Protein AF-A0A7X9FK12-F1 (afdb_monomer)

Mean predicted aligned error: 3.83 Å

Solvent-accessible surface area (backbone atoms only — not comparable to full-atom values): 7975 Å² total; per-residue (Å²): 112,51,64,65,54,46,46,71,76,40,72,90,59,62,75,89,75,67,75,86,50,86,40,37,54,44,59,46,42,34,51,40,39,75,72,68,50,54,70,46,76,49,59,41,40,59,66,53,39,52,34,36,34,72,62,42,48,54,54,42,69,93,81,39,78,80,61,31,58,63,51,16,51,44,30,46,76,23,67,36,54,69,68,63,20,51,52,24,37,70,33,93,40,61,64,54,29,46,60,75,38,60,87,43,85,26,34,46,44,30,44,47,51,41,51,50,35,29,50,56,47,51,38,78,40,38,63,87,40,48,79,47,77,49,50,26,41,100,83,78,40,74,55,92

pLDDT: mean 92.14, std 7.91, range [58.69, 98.31]

Sequence (144 aa):
RSEKAARRLSPGLPELAFVQMADYFGFALSRAVAAGFSELTLCAYPGKLVKMAMGLSNTHAAVTTTDMGRLADWCREAGIPPDLGAAVAGANTVRHAFDLVRGHPGFSSLTALVRRKVLAQARSFTGDAALRLIALDFDDRPLP

Radius of gyration: 15.32 Å; Cα contacts (8 Å, |Δi|>4): 196; chains: 1; bounding box: 34×28×41 Å

Structure (mmCIF, N/CA/C/O backbone):
data_AF-A0A7X9FK12-F1
#
_entry.id   AF-A0A7X9FK12-F1
#
loop_
_atom_site.group_PDB
_atom_site.id
_atom_site.type_symbol
_atom_site.label_atom_id
_atom_site.label_alt_id
_atom_site.label_comp_id
_atom_site.label_asym_id
_atom_site.label_entity_id
_atom_site.label_seq_id
_atom_site.pdbx_PDB_ins_code
_atom_site.Cartn_x
_atom_site.Cartn_y
_atom_site.Cartn_z
_atom_site.occupancy
_atom_site.B_iso_or_equiv
_atom_site.auth_seq_id
_atom_site.auth_comp_id
_atom_site.auth_asym_id
_atom_site.auth_atom_id
_atom_site.pdbx_PDB_model_num
ATOM 1 N N . ARG A 1 1 ? 3.558 11.048 9.092 1.00 77.12 1 ARG A N 1
ATOM 2 C CA . ARG A 1 1 ? 3.233 11.566 7.735 1.00 77.12 1 ARG A CA 1
ATOM 3 C C . ARG A 1 1 ? 1.872 11.059 7.249 1.00 77.12 1 ARG A C 1
ATOM 5 O O . ARG A 1 1 ? 0.993 11.882 7.047 1.00 77.12 1 ARG A O 1
ATOM 12 N N . SER A 1 2 ? 1.662 9.740 7.154 1.00 81.94 2 SER A N 1
ATOM 13 C CA . SER A 1 2 ? 0.393 9.153 6.678 1.00 81.94 2 SER A CA 1
ATOM 14 C C . SER A 1 2 ? -0.811 9.500 7.553 1.00 81.94 2 SER A C 1
ATOM 16 O O . SER A 1 2 ? -1.882 9.737 7.020 1.00 81.94 2 SER A O 1
ATOM 18 N N . GLU A 1 3 ? -0.638 9.607 8.873 1.00 86.56 3 GLU A N 1
ATOM 19 C CA . GLU A 1 3 ? -1.710 10.019 9.792 1.00 86.56 3 GLU A CA 1
ATOM 20 C C . GLU A 1 3 ? -2.249 11.425 9.480 1.00 86.56 3 GLU A C 1
ATOM 22 O O . GLU A 1 3 ? -3.451 11.606 9.328 1.00 86.56 3 GLU A O 1
ATOM 27 N N . LYS A 1 4 ? -1.361 12.417 9.300 1.00 87.44 4 LYS A N 1
ATOM 28 C CA . LYS A 1 4 ? -1.754 13.783 8.909 1.00 87.44 4 LYS A CA 1
ATOM 29 C C . LYS A 1 4 ? -2.522 13.786 7.582 1.00 87.44 4 LYS A C 1
ATOM 31 O O . LYS A 1 4 ? -3.517 14.493 7.453 1.00 87.44 4 LYS A O 1
ATOM 36 N N . ALA A 1 5 ? -2.082 12.981 6.613 1.00 88.31 5 ALA A N 1
ATOM 37 C CA . ALA A 1 5 ? -2.782 12.832 5.339 1.00 88.31 5 ALA A CA 1
ATOM 38 C C . ALA A 1 5 ? -4.144 12.130 5.502 1.00 88.31 5 ALA A C 1
ATOM 40 O O . ALA A 1 5 ? -5.129 12.584 4.928 1.00 88.31 5 ALA A O 1
ATOM 41 N N . ALA A 1 6 ? -4.226 11.080 6.325 1.00 87.81 6 ALA A N 1
ATOM 42 C CA . ALA A 1 6 ? -5.470 10.372 6.622 1.00 87.81 6 ALA A CA 1
ATOM 43 C C . ALA A 1 6 ? -6.504 11.293 7.287 1.00 87.81 6 ALA A C 1
ATOM 45 O O . ALA A 1 6 ? -7.651 11.314 6.852 1.00 87.81 6 ALA A O 1
ATOM 46 N N . ARG A 1 7 ? -6.083 12.105 8.268 1.00 90.88 7 ARG A N 1
ATOM 47 C CA . ARG A 1 7 ? -6.928 13.113 8.931 1.00 90.88 7 ARG A CA 1
ATOM 48 C C . ARG A 1 7 ? -7.488 14.124 7.936 1.00 90.88 7 ARG A C 1
ATOM 50 O O . ARG A 1 7 ? -8.686 14.375 7.926 1.00 90.88 7 ARG A O 1
ATOM 57 N N . ARG A 1 8 ? -6.646 14.639 7.033 1.00 90.31 8 ARG A N 1
ATOM 58 C CA . ARG A 1 8 ? -7.079 15.559 5.966 1.00 90.31 8 ARG A CA 1
ATOM 59 C C . ARG A 1 8 ? -8.095 14.923 5.012 1.00 90.31 8 ARG A C 1
ATOM 61 O O . ARG A 1 8 ? -9.001 15.606 4.554 1.00 90.31 8 ARG A O 1
ATOM 68 N N . LEU A 1 9 ? -7.934 13.638 4.700 1.00 87.69 9 LEU A N 1
ATO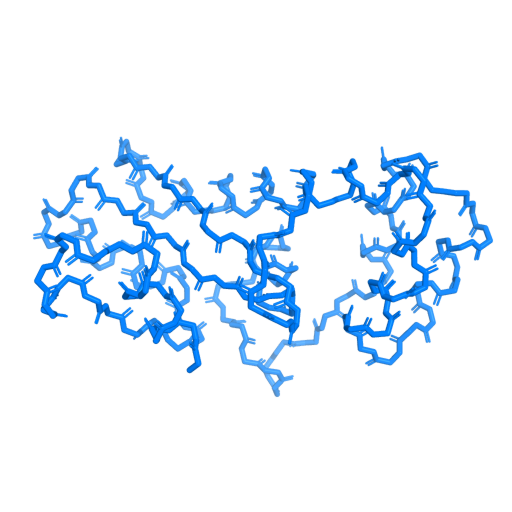M 69 C CA . LEU A 1 9 ? -8.815 12.899 3.789 1.00 87.69 9 LEU A CA 1
ATOM 70 C C . LEU A 1 9 ? -10.082 12.357 4.470 1.00 87.69 9 LEU A C 1
ATOM 72 O O . LEU A 1 9 ? -10.981 11.896 3.775 1.00 87.69 9 LEU A O 1
ATOM 76 N N . SER A 1 10 ? -10.153 12.401 5.803 1.00 88.06 10 SER A N 1
ATOM 77 C CA . SER A 1 10 ? -11.289 11.925 6.605 1.00 88.06 10 SER A CA 1
ATOM 78 C C . SER A 1 10 ? -11.646 12.926 7.719 1.00 88.06 10 SER A C 1
ATOM 80 O O . SER A 1 10 ? -11.616 12.561 8.895 1.00 88.06 10 SER A O 1
ATOM 82 N N . PRO A 1 11 ? -11.980 14.190 7.389 1.00 88.69 11 PRO A N 1
ATOM 83 C CA . PRO A 1 11 ? -12.136 15.261 8.381 1.00 88.69 11 PRO A CA 1
ATOM 84 C C . PRO A 1 11 ? -13.308 15.054 9.354 1.00 88.69 11 PRO A C 1
ATOM 86 O O . PRO A 1 11 ? -13.352 15.700 10.393 1.00 88.69 11 PRO A O 1
ATOM 89 N N . GLY A 1 12 ? -14.252 14.164 9.029 1.00 90.44 12 GLY A N 1
ATOM 90 C CA . GLY A 1 12 ? -15.395 13.841 9.887 1.00 90.44 12 GLY A CA 1
ATOM 91 C C . GLY A 1 12 ? -15.114 12.809 10.984 1.00 90.44 12 GLY A C 1
ATOM 92 O O . GLY A 1 12 ? -16.006 12.537 11.780 1.00 90.44 12 GLY A O 1
ATOM 93 N N . LEU A 1 13 ? -13.918 12.207 11.030 1.00 91.62 13 LEU A N 1
ATOM 94 C CA . LEU A 1 13 ? -13.572 11.211 12.048 1.00 91.62 13 LEU A CA 1
ATOM 95 C C . LEU A 1 13 ? -12.903 11.860 13.271 1.00 91.62 13 LEU A C 1
ATOM 97 O O . LEU A 1 13 ? -12.109 12.791 13.110 1.00 91.62 13 LEU A O 1
ATOM 101 N N . PRO A 1 14 ? -13.164 11.359 14.494 1.00 92.44 14 PRO A N 1
ATOM 102 C CA . PRO A 1 14 ? -12.510 11.860 15.696 1.00 92.44 14 PRO A CA 1
ATOM 103 C C . PRO A 1 14 ? -11.019 11.514 15.701 1.00 92.44 14 PRO A C 1
ATOM 105 O O . PRO A 1 14 ? -10.592 10.522 15.117 1.00 92.44 14 PRO A O 1
ATOM 108 N N . GLU A 1 15 ? -10.224 12.288 16.438 1.00 88.94 15 GLU A N 1
ATOM 109 C CA . GLU A 1 15 ? -8.780 12.062 16.593 1.00 88.94 15 GLU A CA 1
ATOM 110 C C . GLU A 1 15 ? -8.438 10.625 17.020 1.00 88.94 15 GLU A C 1
ATOM 112 O O . GLU A 1 15 ? -7.528 10.014 16.462 1.00 88.94 15 GLU A O 1
ATOM 117 N N . LEU A 1 16 ? -9.214 10.054 17.943 1.00 90.38 16 LEU A N 1
ATOM 118 C CA . LEU A 1 16 ? -9.002 8.696 18.446 1.00 90.38 16 LEU A CA 1
ATOM 119 C C . LEU A 1 16 ? -9.204 7.600 17.383 1.00 90.38 16 LEU A C 1
ATOM 121 O O . LEU A 1 16 ? -8.775 6.470 17.596 1.00 90.38 16 LEU A O 1
ATOM 125 N N . ALA A 1 17 ? -9.811 7.913 16.232 1.00 90.56 17 ALA A N 1
ATOM 126 C CA . ALA A 1 17 ? -9.935 6.979 15.113 1.00 90.56 17 ALA A CA 1
ATOM 127 C C . ALA A 1 17 ? -8.625 6.815 14.316 1.00 90.56 17 ALA A C 1
ATOM 129 O O . ALA A 1 17 ? -8.516 5.916 13.480 1.00 90.56 17 ALA A O 1
ATOM 130 N N . PHE A 1 18 ? -7.619 7.667 14.547 1.00 92.50 18 PHE A N 1
ATOM 131 C CA . PHE A 1 18 ? -6.362 7.654 13.803 1.00 92.50 18 PHE A CA 1
ATOM 132 C C . PHE A 1 18 ? -5.255 6.968 14.602 1.00 92.50 18 PHE A C 1
ATOM 134 O O . PHE A 1 18 ? -4.585 7.574 15.433 1.00 92.50 18 PHE A O 1
ATOM 141 N N . VAL A 1 19 ? -5.027 5.688 14.305 1.00 91.31 19 VAL A N 1
ATOM 142 C CA . VAL A 1 19 ? -4.016 4.867 14.986 1.00 91.31 19 VAL A CA 1
ATOM 143 C C . VAL A 1 19 ? -2.788 4.667 14.098 1.00 91.31 19 VAL A C 1
ATOM 145 O O . VAL A 1 19 ? -2.884 4.274 12.933 1.00 91.31 19 VAL A O 1
ATOM 148 N N . GLN A 1 20 ? -1.596 4.903 14.650 1.00 90.12 20 GLN A N 1
ATOM 149 C CA . GLN A 1 20 ? -0.340 4.626 13.957 1.00 90.12 20 GLN A CA 1
ATOM 150 C C . GLN A 1 20 ? 0.046 3.146 14.094 1.00 90.12 20 GLN A C 1
ATOM 152 O O . GLN A 1 20 ? 0.434 2.695 15.163 1.00 90.12 20 GLN A O 1
ATOM 157 N N . MET A 1 21 ? 0.021 2.398 12.986 1.00 87.19 21 MET A N 1
ATOM 158 C CA . MET A 1 21 ? 0.454 0.986 12.964 1.00 87.19 21 MET A CA 1
ATOM 159 C C . MET A 1 21 ? 1.981 0.784 12.915 1.00 87.19 21 MET A C 1
ATOM 161 O O . MET A 1 21 ? 2.453 -0.347 13.005 1.00 87.19 21 MET A O 1
ATOM 165 N N . ALA A 1 22 ? 2.755 1.860 12.721 1.00 82.94 22 ALA A N 1
ATOM 166 C CA . ALA A 1 22 ? 4.195 1.805 12.454 1.00 82.94 22 ALA A CA 1
ATOM 167 C C . ALA A 1 22 ? 4.532 0.735 11.391 1.00 82.94 22 ALA A C 1
ATOM 169 O O . ALA A 1 22 ? 4.058 0.854 10.256 1.00 82.94 22 ALA A O 1
ATOM 170 N N . ASP A 1 23 ? 5.335 -0.270 11.737 1.00 83.69 23 ASP A N 1
ATOM 171 C CA . ASP A 1 23 ? 5.715 -1.377 10.854 1.00 83.69 23 ASP A CA 1
ATOM 172 C C . ASP A 1 23 ? 4.929 -2.670 11.096 1.00 83.69 23 ASP A C 1
ATOM 174 O O . ASP A 1 23 ? 5.095 -3.637 10.358 1.00 83.69 23 ASP A O 1
ATOM 178 N N . TYR A 1 24 ? 4.035 -2.677 12.084 1.00 86.06 24 TYR A N 1
ATOM 179 C CA . TYR A 1 24 ? 3.322 -3.855 12.573 1.00 86.06 24 TYR A CA 1
ATOM 180 C C . TYR A 1 24 ? 1.968 -4.029 11.881 1.00 86.06 24 TYR A C 1
ATOM 182 O O . TYR A 1 24 ? 0.927 -4.091 12.529 1.00 86.06 24 TYR A O 1
ATOM 190 N N . PHE A 1 25 ? 1.978 -4.087 10.550 1.00 88.88 25 PHE A N 1
ATOM 191 C CA . PHE A 1 25 ? 0.773 -4.099 9.716 1.00 88.88 25 PHE A CA 1
ATOM 192 C C . PHE A 1 25 ? -0.224 -5.205 10.097 1.00 88.88 25 PHE A C 1
ATOM 194 O O . PHE A 1 25 ? -1.376 -4.913 10.415 1.00 88.88 25 PHE A O 1
ATOM 201 N N . GLY A 1 26 ? 0.221 -6.465 10.101 1.00 90.12 26 GLY A N 1
ATOM 202 C CA . GLY A 1 26 ? -0.665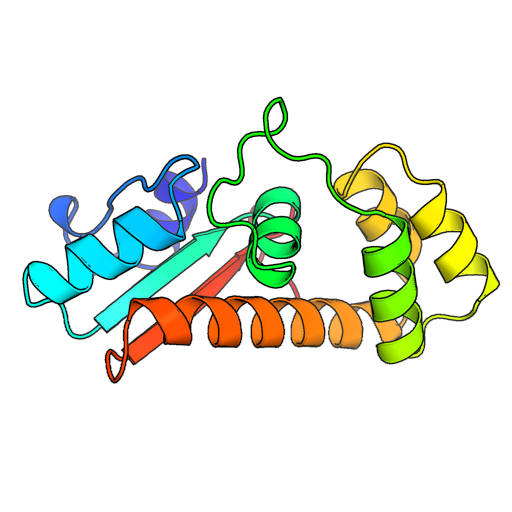 -7.594 10.404 1.00 90.12 26 GLY A CA 1
ATOM 203 C C . GLY A 1 26 ? -1.153 -7.572 11.852 1.00 90.12 26 GLY A C 1
ATOM 204 O O . GLY A 1 26 ? -2.343 -7.715 12.115 1.00 90.12 26 GLY A O 1
ATOM 205 N N . PHE A 1 27 ? -0.244 -7.297 12.791 1.00 91.75 27 PHE A N 1
ATOM 206 C CA . PHE A 1 27 ? -0.571 -7.210 14.213 1.00 91.75 27 PHE A CA 1
ATOM 207 C C . PHE A 1 27 ? -1.595 -6.105 14.501 1.00 91.75 27 PHE A C 1
ATOM 209 O O . PHE A 1 27 ? -2.581 -6.361 15.183 1.00 91.75 27 PHE A O 1
ATOM 216 N N . ALA A 1 28 ? -1.406 -4.898 13.959 1.00 93.25 28 ALA A N 1
ATOM 217 C CA . ALA A 1 28 ? -2.325 -3.783 14.171 1.00 93.25 28 ALA A CA 1
ATOM 218 C C . ALA A 1 28 ? -3.739 -4.108 13.667 1.00 93.25 28 ALA A C 1
ATOM 220 O O . ALA A 1 28 ? -4.715 -3.844 14.367 1.00 93.25 28 ALA A O 1
ATOM 221 N N . LEU A 1 29 ? -3.843 -4.736 12.493 1.00 94.69 29 LEU A N 1
ATOM 222 C CA . LEU A 1 29 ? -5.119 -5.166 11.927 1.00 94.69 29 LEU A CA 1
ATOM 223 C C . LEU A 1 29 ? -5.814 -6.224 12.790 1.00 94.69 29 LEU A C 1
ATOM 225 O O . LEU A 1 29 ? -6.981 -6.056 13.140 1.00 94.69 29 LEU A O 1
ATOM 229 N N . SER A 1 30 ? -5.093 -7.272 13.192 1.00 94.38 30 SER A N 1
ATOM 230 C CA . SER A 1 30 ? -5.653 -8.321 14.049 1.00 94.38 30 SER A CA 1
ATOM 231 C C . SER A 1 30 ? -6.070 -7.788 15.420 1.00 94.38 30 SER A C 1
ATOM 233 O O . SER A 1 30 ? -7.105 -8.187 15.947 1.00 94.38 30 SER A O 1
ATOM 235 N N . ARG A 1 31 ? -5.310 -6.848 15.995 1.00 95.88 31 ARG A N 1
ATOM 236 C CA . ARG A 1 31 ? -5.671 -6.194 17.261 1.00 95.88 31 ARG A CA 1
ATOM 237 C C . ARG A 1 31 ? -6.902 -5.305 17.130 1.00 95.88 31 ARG A C 1
ATOM 239 O O . ARG A 1 31 ? -7.701 -5.287 18.060 1.00 95.88 31 ARG A O 1
ATOM 246 N N . ALA A 1 32 ? -7.071 -4.603 16.011 1.00 95.19 32 ALA A N 1
ATOM 247 C CA . ALA A 1 32 ? -8.261 -3.793 15.775 1.00 95.19 32 ALA A CA 1
ATOM 248 C C . ALA A 1 32 ? -9.519 -4.673 15.697 1.00 95.19 32 ALA A C 1
ATOM 250 O O . ALA A 1 32 ? -10.495 -4.419 16.397 1.00 95.19 32 ALA A O 1
ATOM 251 N N . VAL A 1 33 ? -9.477 -5.773 14.944 1.00 96.50 33 VAL A N 1
ATOM 252 C CA . VAL A 1 33 ? -10.621 -6.698 14.882 1.00 96.50 33 VAL A CA 1
ATOM 253 C C . VAL A 1 33 ? -10.886 -7.363 16.234 1.00 96.50 33 VAL A C 1
ATOM 255 O O . VAL A 1 33 ? -12.032 -7.418 16.669 1.00 96.50 33 VAL A O 1
ATOM 258 N N . ALA A 1 34 ? -9.843 -7.778 16.962 1.00 96.25 34 ALA A N 1
ATOM 259 C CA . ALA A 1 34 ? -9.994 -8.323 18.315 1.00 96.25 34 ALA A CA 1
ATOM 260 C C . ALA A 1 34 ? -10.584 -7.313 19.321 1.00 96.25 34 ALA A C 1
ATOM 262 O O . ALA A 1 34 ? -11.170 -7.718 20.321 1.00 96.25 34 ALA A O 1
ATOM 263 N N . ALA A 1 35 ? -10.442 -6.010 19.062 1.00 95.62 35 ALA A N 1
ATOM 264 C CA . ALA A 1 35 ? -11.053 -4.941 19.847 1.00 95.62 35 ALA A CA 1
ATOM 265 C C . ALA A 1 35 ? -12.493 -4.598 19.405 1.00 95.62 35 ALA A C 1
ATOM 267 O O . ALA A 1 35 ? -13.091 -3.683 19.965 1.00 95.62 35 ALA A O 1
ATOM 268 N N . GLY A 1 36 ? -13.055 -5.317 18.425 1.00 96.00 36 GLY A N 1
ATOM 269 C CA . GLY A 1 36 ? -14.438 -5.157 17.969 1.00 96.00 36 GLY A CA 1
ATOM 270 C C . GLY A 1 36 ? -14.640 -4.167 16.820 1.00 96.00 36 GLY 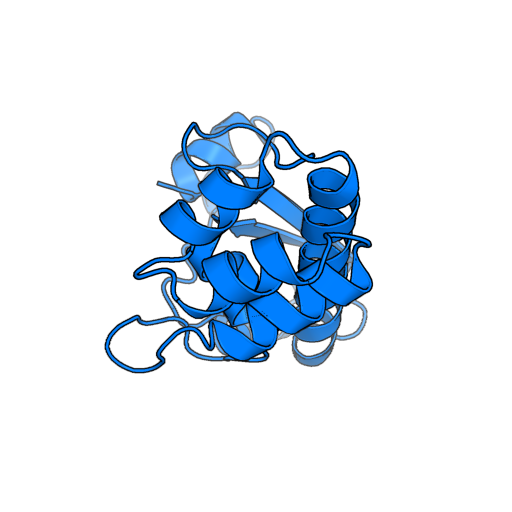A C 1
ATOM 271 O O . GLY A 1 36 ? -15.782 -3.865 16.482 1.00 96.00 36 GLY A O 1
ATOM 272 N N . PHE A 1 37 ? -13.572 -3.658 16.195 1.00 95.62 37 PHE A N 1
ATOM 273 C CA . PHE A 1 37 ? -13.710 -2.779 15.031 1.00 95.62 37 PHE A CA 1
ATOM 274 C C . PHE A 1 37 ? -14.125 -3.574 13.785 1.00 95.62 37 PHE A C 1
ATOM 276 O O . PHE A 1 37 ? -13.437 -4.511 13.377 1.00 95.62 37 PHE A O 1
ATOM 283 N N . SER A 1 38 ? -15.226 -3.161 13.155 1.00 94.25 38 SER A N 1
ATOM 284 C CA . SER A 1 38 ? -15.784 -3.781 11.946 1.00 94.25 38 SER A CA 1
ATOM 285 C C . SER A 1 38 ? -15.446 -3.037 10.652 1.00 94.25 38 SER A C 1
ATOM 287 O O . SER A 1 38 ? -15.630 -3.596 9.575 1.00 94.25 38 SER A O 1
ATOM 289 N N . GLU A 1 39 ? -14.928 -1.809 10.730 1.00 95.19 39 GLU A N 1
ATOM 290 C CA . GLU A 1 39 ? -14.517 -1.003 9.577 1.00 95.19 39 GLU A CA 1
ATOM 291 C C . GLU A 1 39 ? -13.105 -0.455 9.786 1.00 95.19 39 GLU A C 1
ATOM 293 O O . GLU A 1 39 ? -12.824 0.213 10.781 1.00 95.19 39 GLU A O 1
ATOM 298 N N . LEU A 1 40 ? -12.202 -0.722 8.840 1.00 95.88 40 LEU A N 1
ATOM 299 C CA . LEU A 1 40 ? -10.799 -0.325 8.924 1.00 95.88 40 LEU A CA 1
ATOM 300 C C . LEU A 1 40 ? -10.368 0.388 7.642 1.00 95.88 40 LEU A C 1
ATOM 302 O O . LEU A 1 40 ? -10.536 -0.114 6.528 1.00 95.88 40 LEU A O 1
ATOM 306 N N . THR A 1 41 ? -9.748 1.557 7.804 1.00 95.44 41 THR A N 1
ATOM 307 C CA . THR A 1 41 ? -9.137 2.304 6.699 1.00 95.44 41 THR A CA 1
ATOM 308 C C . THR A 1 41 ? -7.623 2.327 6.853 1.00 95.44 41 THR A C 1
ATOM 310 O O . THR A 1 41 ? -7.081 2.910 7.788 1.00 95.44 41 THR A O 1
ATOM 313 N N . LEU A 1 42 ? -6.925 1.722 5.897 1.00 95.31 42 LEU A N 1
ATOM 314 C CA . LEU A 1 42 ? -5.470 1.762 5.802 1.00 95.31 42 LEU A CA 1
ATOM 315 C C . LEU A 1 42 ? -5.026 3.000 5.022 1.00 95.31 42 LEU A C 1
ATOM 317 O O . LEU A 1 42 ? -5.569 3.289 3.959 1.00 95.31 42 LEU A O 1
ATOM 321 N N . CYS A 1 43 ? -3.998 3.696 5.505 1.00 95.25 43 CYS A N 1
ATOM 322 C CA . CYS A 1 43 ? -3.367 4.811 4.796 1.00 95.25 43 CYS A CA 1
ATOM 323 C C . CYS A 1 43 ? -1.850 4.608 4.729 1.00 95.25 43 CYS A C 1
ATOM 325 O O . CYS A 1 43 ? -1.177 4.544 5.765 1.00 95.25 43 CYS A O 1
ATOM 327 N N . ALA A 1 44 ? -1.301 4.489 3.517 1.00 95.12 44 ALA A N 1
ATOM 328 C CA . ALA A 1 44 ? 0.106 4.150 3.315 1.00 95.12 44 ALA A CA 1
ATOM 329 C C . ALA A 1 44 ? 0.703 4.746 2.028 1.00 95.12 44 ALA A C 1
ATOM 331 O O . ALA A 1 44 ? -0.003 5.074 1.079 1.00 95.12 44 ALA A O 1
ATOM 332 N N . TYR A 1 45 ? 2.035 4.849 2.026 1.00 94.69 45 TYR A N 1
ATOM 333 C CA . TYR A 1 45 ? 2.870 5.317 0.911 1.00 94.69 45 TYR A CA 1
ATOM 334 C C . TYR A 1 45 ? 3.481 4.137 0.138 1.00 94.69 45 TYR A C 1
ATOM 336 O O . TYR A 1 45 ? 3.537 3.032 0.691 1.00 94.69 45 TYR A O 1
ATOM 344 N N . PRO A 1 46 ? 4.034 4.343 -1.077 1.00 94.50 46 PRO A N 1
ATOM 345 C CA . PRO A 1 46 ? 4.399 3.259 -1.993 1.00 94.50 46 PRO A CA 1
ATOM 346 C C . PRO A 1 46 ? 5.333 2.212 -1.386 1.00 94.50 46 PRO A C 1
ATOM 348 O O . PRO A 1 46 ? 5.083 1.019 -1.514 1.00 94.50 46 PRO A O 1
ATOM 351 N N . GLY A 1 47 ? 6.354 2.634 -0.630 1.00 92.31 47 GLY A N 1
ATOM 352 C CA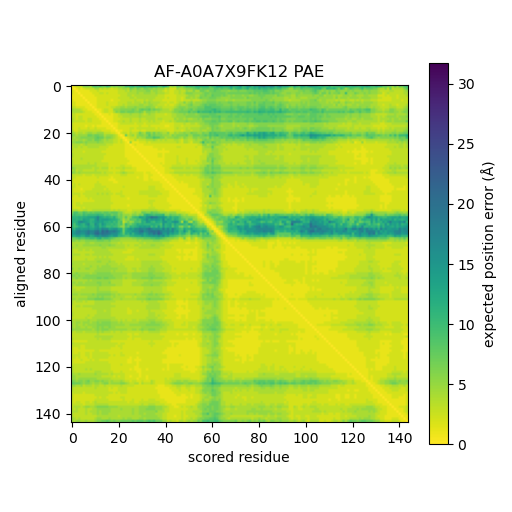 . GLY A 1 47 ? 7.273 1.701 0.030 1.00 92.31 47 GLY A CA 1
ATOM 353 C C . GLY A 1 47 ? 6.578 0.735 0.997 1.00 92.31 47 GLY A C 1
ATOM 354 O O . GLY A 1 47 ? 6.889 -0.452 1.005 1.00 92.31 47 GLY A O 1
ATOM 355 N N . LYS A 1 48 ? 5.597 1.215 1.773 1.00 92.44 48 LYS A N 1
ATOM 356 C CA . LYS A 1 48 ? 4.802 0.358 2.666 1.00 92.44 48 LYS A CA 1
ATOM 357 C C . LYS A 1 48 ? 3.787 -0.471 1.889 1.00 92.44 48 LYS A C 1
ATOM 359 O O . LYS A 1 48 ? 3.645 -1.651 2.179 1.00 92.44 48 LYS A O 1
ATOM 364 N N . LEU A 1 49 ? 3.134 0.121 0.888 1.00 95.19 49 LEU A N 1
ATOM 365 C CA . LEU A 1 49 ? 2.164 -0.573 0.038 1.00 95.19 49 LEU A CA 1
ATOM 366 C C . LEU A 1 49 ? 2.789 -1.789 -0.649 1.00 95.19 49 LEU A C 1
ATOM 368 O O . LEU A 1 49 ? 2.220 -2.871 -0.590 1.00 95.19 49 LEU A O 1
ATOM 372 N N . VAL A 1 50 ? 3.977 -1.639 -1.239 1.00 95.44 50 VAL A N 1
ATOM 373 C CA . VAL A 1 50 ? 4.680 -2.748 -1.898 1.00 95.44 50 VAL A CA 1
ATOM 374 C C . VAL A 1 50 ? 5.017 -3.852 -0.893 1.00 95.44 50 VAL A C 1
ATOM 376 O O . VAL A 1 50 ? 4.726 -5.014 -1.152 1.00 95.44 50 VAL A O 1
ATOM 379 N N . LYS A 1 51 ? 5.531 -3.511 0.295 1.00 93.06 51 LYS A N 1
ATOM 380 C CA . LYS A 1 51 ? 5.833 -4.509 1.335 1.00 93.06 51 LYS A CA 1
ATOM 381 C C . LYS A 1 51 ? 4.590 -5.237 1.850 1.00 93.06 51 LYS A C 1
ATOM 383 O O . LYS A 1 51 ? 4.605 -6.457 1.983 1.00 93.06 51 LYS A O 1
ATOM 388 N N . MET A 1 52 ? 3.505 -4.504 2.088 1.00 94.25 52 MET A N 1
ATOM 389 C CA . MET A 1 52 ? 2.215 -5.081 2.479 1.00 94.25 52 MET A CA 1
ATOM 390 C C . MET A 1 52 ? 1.672 -6.003 1.383 1.00 94.25 52 MET A C 1
ATOM 392 O O . MET A 1 52 ? 1.238 -7.110 1.679 1.00 94.25 52 MET A O 1
ATOM 396 N N . ALA A 1 53 ? 1.760 -5.590 0.115 1.00 94.75 53 ALA A N 1
ATOM 397 C CA . ALA A 1 53 ? 1.368 -6.404 -1.035 1.00 94.75 53 ALA A CA 1
ATOM 398 C C . ALA A 1 53 ? 2.215 -7.678 -1.186 1.00 94.75 53 ALA A C 1
ATOM 400 O O . ALA A 1 53 ? 1.735 -8.670 -1.727 1.00 94.75 53 ALA A O 1
ATOM 401 N N . MET A 1 54 ? 3.468 -7.663 -0.723 1.00 93.19 54 MET A N 1
ATOM 402 C CA . MET A 1 54 ? 4.350 -8.834 -0.722 1.00 93.19 54 MET A CA 1
ATOM 403 C C . MET A 1 54 ? 4.025 -9.839 0.390 1.00 93.19 54 MET A C 1
ATOM 405 O O . MET A 1 54 ? 4.567 -10.944 0.356 1.00 93.19 54 MET A O 1
ATOM 409 N N . GLY A 1 55 ? 3.161 -9.480 1.344 1.00 85.06 55 GLY A N 1
ATOM 410 C CA . GLY A 1 55 ? 2.838 -10.309 2.505 1.00 85.06 55 GLY A CA 1
ATOM 411 C C . GLY A 1 55 ? 3.748 -10.088 3.712 1.00 85.06 55 GLY A C 1
ATOM 412 O O . GLY A 1 55 ? 3.705 -10.860 4.667 1.00 85.06 55 GLY A O 1
ATOM 413 N N . LEU A 1 56 ? 4.576 -9.038 3.701 1.00 80.12 56 LEU A N 1
ATOM 414 C CA . LEU A 1 56 ? 5.484 -8.746 4.806 1.00 80.12 56 LEU A CA 1
ATOM 415 C C . LEU A 1 56 ? 4.695 -8.157 5.981 1.00 80.12 56 LEU A C 1
ATOM 417 O O . LEU A 1 56 ? 4.249 -7.009 5.941 1.00 80.12 56 LEU A O 1
ATOM 421 N N . SER A 1 57 ? 4.531 -8.951 7.040 1.00 67.81 57 SER A N 1
ATOM 422 C CA . SER A 1 57 ? 3.824 -8.554 8.265 1.00 67.81 57 SER A CA 1
ATOM 423 C C . SER A 1 57 ? 4.573 -7.486 9.073 1.00 67.81 57 SER A C 1
ATOM 425 O O . SER A 1 57 ? 3.932 -6.724 9.801 1.00 67.81 57 SER A O 1
ATOM 427 N N . ASN A 1 58 ? 5.900 -7.403 8.898 1.00 70.12 58 ASN A N 1
ATOM 428 C CA . ASN A 1 58 ? 6.765 -6.333 9.389 1.00 70.12 58 ASN A CA 1
ATOM 429 C C . ASN A 1 58 ? 7.353 -5.530 8.213 1.00 70.12 58 ASN A C 1
ATOM 431 O O . ASN A 1 58 ? 8.093 -6.067 7.383 1.00 70.12 58 ASN A O 1
ATOM 435 N N . THR A 1 59 ? 7.043 -4.232 8.145 1.00 70.06 59 THR A N 1
ATOM 436 C CA . THR A 1 59 ? 7.469 -3.364 7.034 1.00 70.06 59 THR A CA 1
ATOM 437 C C . THR A 1 59 ? 8.778 -2.603 7.265 1.00 70.06 59 THR A C 1
ATOM 439 O O . THR A 1 59 ? 9.180 -1.823 6.392 1.00 70.06 59 THR A O 1
ATOM 442 N N . HIS A 1 60 ? 9.469 -2.815 8.390 1.00 70.81 60 HIS A N 1
ATOM 443 C CA . HIS A 1 60 ? 10.676 -2.062 8.733 1.00 70.81 60 HIS A CA 1
ATOM 444 C C . HIS A 1 60 ? 11.805 -2.321 7.723 1.00 70.81 60 HIS A C 1
ATOM 446 O O . HIS A 1 60 ? 12.134 -3.463 7.409 1.00 70.81 60 HIS A O 1
ATOM 452 N N . ALA A 1 61 ? 12.423 -1.258 7.198 1.00 63.28 61 ALA A N 1
ATOM 453 C CA . ALA A 1 61 ? 13.432 -1.351 6.134 1.00 63.28 61 ALA A CA 1
ATOM 454 C C . ALA A 1 61 ? 14.710 -2.105 6.524 1.00 63.28 61 ALA A C 1
ATOM 456 O O . ALA A 1 61 ? 15.309 -2.732 5.660 1.00 63.28 61 ALA A O 1
ATOM 457 N N . ALA A 1 62 ? 15.087 -2.100 7.804 1.00 59.56 62 ALA A N 1
ATOM 458 C CA . ALA A 1 62 ? 16.228 -2.884 8.286 1.00 59.56 62 ALA A CA 1
ATOM 459 C C . ALA A 1 62 ? 15.898 -4.368 8.532 1.00 59.56 62 ALA A C 1
ATOM 461 O O . ALA A 1 62 ? 16.807 -5.164 8.719 1.00 59.56 62 ALA A O 1
ATOM 462 N N . VAL A 1 63 ? 14.610 -4.732 8.571 1.00 58.69 63 VAL A N 1
ATOM 463 C CA . VAL A 1 63 ? 14.161 -6.111 8.841 1.00 58.69 63 VAL A CA 1
ATOM 464 C C . VAL A 1 63 ? 13.772 -6.812 7.543 1.00 58.69 63 VAL A C 1
ATOM 466 O O . VAL A 1 63 ? 14.018 -8.001 7.381 1.00 58.69 63 VAL A O 1
ATOM 469 N N . THR A 1 64 ? 13.175 -6.076 6.606 1.00 60.62 64 THR A N 1
ATOM 470 C CA . THR A 1 64 ? 12.737 -6.604 5.316 1.00 60.62 64 THR A CA 1
ATOM 471 C C . THR A 1 64 ? 13.161 -5.676 4.185 1.00 60.62 64 THR A C 1
ATOM 473 O O . THR A 1 64 ? 12.804 -4.490 4.152 1.00 60.62 64 THR A O 1
ATOM 476 N N . THR A 1 65 ? 13.913 -6.217 3.229 1.00 74.56 65 THR A N 1
ATOM 477 C CA . THR A 1 65 ? 14.213 -5.544 1.965 1.00 74.56 65 THR A CA 1
ATOM 478 C C . THR A 1 65 ? 13.030 -5.688 1.015 1.00 74.56 65 THR A C 1
ATOM 480 O O . THR A 1 65 ? 12.306 -6.684 1.028 1.00 74.56 65 THR A O 1
ATOM 483 N N . THR A 1 66 ? 12.784 -4.656 0.211 1.00 85.00 66 THR A N 1
ATOM 484 C CA . THR A 1 66 ? 11.792 -4.762 -0.857 1.00 85.00 66 THR A CA 1
ATOM 485 C C . THR A 1 66 ? 12.389 -5.587 -1.987 1.00 85.00 66 THR A C 1
ATOM 487 O O . THR A 1 66 ? 13.434 -5.222 -2.520 1.00 85.00 66 THR A O 1
ATOM 490 N N . ASP A 1 67 ? 11.711 -6.663 -2.368 1.00 91.00 67 ASP A N 1
ATOM 491 C CA . ASP A 1 67 ? 12.089 -7.472 -3.523 1.00 91.00 67 ASP A CA 1
ATOM 492 C C . ASP A 1 67 ? 11.749 -6.720 -4.824 1.00 91.00 67 ASP A C 1
ATOM 494 O O . ASP A 1 67 ? 10.604 -6.711 -5.286 1.00 91.00 67 ASP A O 1
ATOM 498 N N . MET A 1 68 ? 12.742 -6.032 -5.394 1.00 94.81 68 MET A N 1
ATOM 499 C CA . MET A 1 68 ? 12.568 -5.276 -6.640 1.00 94.81 68 MET A CA 1
ATOM 500 C C . MET A 1 68 ? 12.328 -6.185 -7.848 1.00 94.81 68 MET A C 1
ATOM 502 O O . MET A 1 68 ? 11.653 -5.761 -8.784 1.00 94.81 68 MET A O 1
ATOM 506 N N . GLY A 1 69 ? 12.803 -7.435 -7.814 1.00 95.94 69 GLY A N 1
ATOM 507 C CA . GLY A 1 69 ? 12.513 -8.425 -8.852 1.00 95.94 69 GLY A CA 1
ATOM 508 C C . GLY A 1 69 ? 11.024 -8.753 -8.887 1.00 95.94 69 GLY A C 1
ATOM 509 O O . GLY A 1 69 ? 10.381 -8.659 -9.929 1.00 95.94 69 GLY A O 1
ATOM 510 N N . ARG A 1 70 ? 10.426 -8.986 -7.717 1.00 95.81 70 ARG A N 1
ATOM 511 C CA . ARG A 1 70 ? 8.978 -9.200 -7.607 1.00 95.81 70 ARG A CA 1
ATOM 512 C C . ARG A 1 70 ? 8.160 -7.959 -7.983 1.00 95.81 70 ARG A C 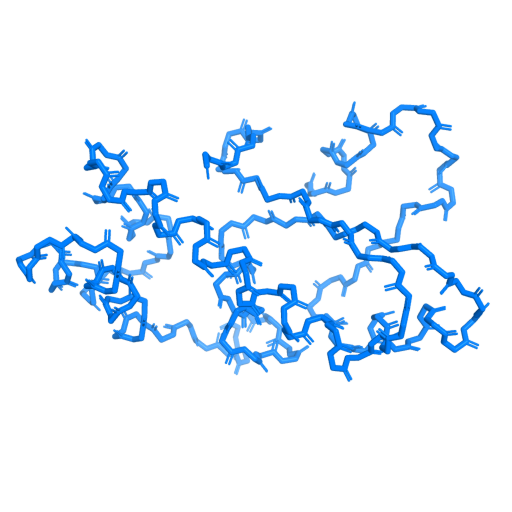1
ATOM 514 O O . ARG A 1 70 ? 7.067 -8.090 -8.532 1.00 95.81 70 ARG A O 1
ATOM 521 N N . LEU A 1 71 ? 8.666 -6.749 -7.723 1.00 97.50 71 LEU A N 1
ATOM 522 C CA . LEU A 1 71 ? 8.031 -5.520 -8.218 1.00 97.50 71 LEU A CA 1
ATOM 523 C C . LEU A 1 71 ? 8.112 -5.412 -9.752 1.00 97.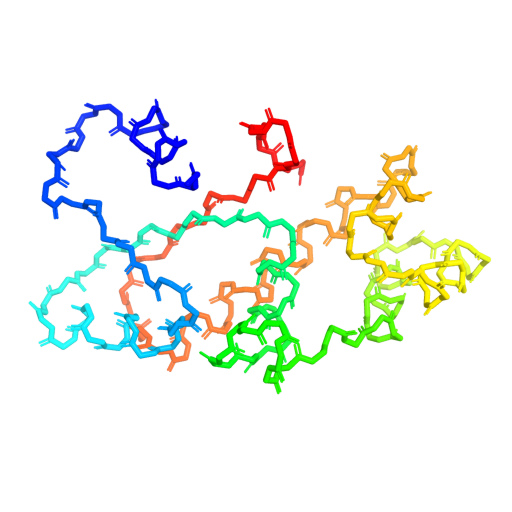50 71 LEU A C 1
ATOM 525 O O . LEU A 1 71 ? 7.145 -4.974 -10.376 1.00 97.50 71 LEU A O 1
ATOM 529 N N . ALA A 1 72 ? 9.217 -5.839 -10.366 1.00 97.88 72 ALA A N 1
ATOM 530 C CA . ALA A 1 72 ? 9.356 -5.913 -11.819 1.00 97.88 72 ALA A CA 1
ATOM 531 C C . ALA A 1 72 ? 8.397 -6.942 -12.444 1.00 97.88 72 ALA A C 1
ATOM 533 O O . ALA A 1 72 ? 7.775 -6.656 -13.468 1.00 97.88 72 ALA A O 1
ATOM 534 N N . ASP A 1 73 ? 8.182 -8.088 -11.794 1.00 98.00 73 ASP A N 1
ATOM 535 C CA . ASP A 1 73 ? 7.169 -9.060 -12.222 1.00 98.00 73 ASP A CA 1
ATOM 536 C C . ASP A 1 73 ? 5.764 -8.453 -12.232 1.00 98.00 73 ASP A C 1
ATOM 538 O O . ASP A 1 73 ? 5.009 -8.632 -13.189 1.00 98.00 73 ASP A O 1
ATOM 542 N N . TRP A 1 74 ? 5.422 -7.662 -11.211 1.00 98.25 74 TRP A N 1
ATOM 543 C CA . TRP A 1 74 ? 4.149 -6.941 -11.178 1.00 98.25 74 TRP A CA 1
ATOM 544 C C . TRP A 1 74 ? 4.054 -5.858 -12.251 1.00 98.25 74 TRP A C 1
ATOM 546 O O . TRP A 1 74 ? 2.960 -5.593 -12.746 1.00 98.25 74 TRP A O 1
ATOM 556 N N . CYS A 1 75 ? 5.175 -5.247 -12.641 1.00 98.12 75 CYS A N 1
ATOM 557 C CA . CYS A 1 75 ? 5.200 -4.333 -13.780 1.00 98.12 75 CYS A CA 1
ATOM 558 C C . CYS A 1 75 ? 4.822 -5.077 -15.067 1.00 98.12 75 CYS A C 1
ATOM 560 O O . CYS A 1 75 ? 3.952 -4.620 -15.808 1.00 98.12 75 CYS A O 1
ATOM 562 N N . ARG A 1 76 ? 5.387 -6.269 -15.286 1.00 97.50 76 ARG A N 1
ATOM 563 C CA . ARG A 1 76 ? 5.031 -7.128 -16.422 1.00 97.50 76 ARG A CA 1
ATOM 564 C C . ARG A 1 76 ? 3.554 -7.541 -16.393 1.00 97.50 76 ARG A C 1
ATOM 566 O O . ARG A 1 76 ? 2.886 -7.439 -17.417 1.00 97.50 76 ARG A O 1
ATOM 573 N N . GLU A 1 77 ? 3.021 -7.938 -15.232 1.00 97.69 77 GLU A N 1
ATOM 574 C CA . GLU A 1 77 ? 1.579 -8.214 -15.049 1.00 97.69 77 GLU A CA 1
ATOM 575 C C . GLU A 1 77 ? 0.703 -6.996 -15.404 1.00 97.69 77 GLU A C 1
ATOM 577 O O . GLU A 1 77 ? -0.415 -7.148 -15.891 1.00 97.69 77 GLU A O 1
ATOM 582 N N . ALA A 1 78 ? 1.210 -5.784 -15.171 1.00 97.81 78 ALA A N 1
ATOM 583 C CA . ALA A 1 78 ? 0.535 -4.525 -15.472 1.00 97.81 78 ALA A CA 1
ATOM 584 C C . ALA A 1 78 ? 0.698 -4.054 -16.932 1.00 97.81 78 ALA A C 1
ATOM 586 O O . ALA A 1 78 ? 0.228 -2.966 -17.274 1.00 97.81 78 ALA A O 1
ATOM 587 N N . GLY A 1 79 ? 1.353 -4.845 -17.789 1.00 97.56 79 GLY A N 1
ATOM 588 C CA . GLY A 1 79 ? 1.600 -4.505 -19.191 1.00 97.56 79 GLY A CA 1
ATOM 589 C C . GLY A 1 79 ? 2.742 -3.508 -19.401 1.00 97.56 79 GLY A C 1
ATOM 590 O O . GLY A 1 79 ? 2.810 -2.874 -20.451 1.00 97.56 79 GLY A O 1
ATOM 591 N N . ILE A 1 80 ? 3.625 -3.331 -18.415 1.00 98.00 80 ILE A N 1
ATOM 592 C CA . ILE A 1 80 ? 4.858 -2.551 -18.578 1.00 98.00 80 ILE A CA 1
ATOM 593 C C . ILE A 1 80 ? 5.881 -3.426 -19.322 1.00 98.00 80 ILE A C 1
ATOM 595 O O . ILE A 1 80 ? 6.050 -4.598 -18.964 1.00 98.00 80 ILE A O 1
ATOM 599 N N . PRO A 1 81 ? 6.544 -2.892 -20.363 1.00 97.62 81 PRO A N 1
ATOM 600 C CA . PRO A 1 81 ? 7.438 -3.672 -21.204 1.00 97.62 81 PRO A CA 1
ATOM 601 C C . PRO A 1 81 ? 8.685 -4.168 -20.442 1.00 97.62 81 PRO A C 1
ATOM 603 O O . PRO A 1 81 ? 9.055 -3.605 -19.404 1.00 97.62 81 PRO A O 1
ATOM 606 N N . PRO A 1 82 ? 9.333 -5.249 -20.924 1.00 96.56 82 PRO A N 1
ATOM 607 C CA . PRO A 1 82 ? 10.418 -5.914 -20.197 1.00 96.56 82 PRO A CA 1
ATOM 608 C C . PRO A 1 82 ? 11.641 -5.037 -19.905 1.00 96.56 82 PRO A C 1
ATOM 610 O O . PRO A 1 82 ? 12.300 -5.245 -18.892 1.00 96.56 82 PRO A O 1
ATOM 613 N N . ASP A 1 83 ? 11.941 -4.061 -20.759 1.00 97.12 83 ASP A N 1
ATOM 614 C CA . ASP A 1 83 ? 13.032 -3.096 -20.590 1.00 97.12 83 ASP A CA 1
ATOM 615 C C . ASP A 1 83 ? 12.810 -2.189 -19.368 1.00 97.12 83 ASP A C 1
ATOM 617 O O . ASP A 1 83 ? 13.685 -2.075 -18.506 1.00 97.12 83 ASP A O 1
ATOM 621 N N . LEU A 1 84 ? 11.608 -1.624 -19.226 1.00 97.38 84 LEU A N 1
ATOM 622 C CA . LEU A 1 84 ? 11.210 -0.865 -18.039 1.00 97.38 84 LEU A CA 1
ATOM 623 C C . LEU A 1 84 ? 11.108 -1.763 -16.800 1.00 97.38 84 LEU A C 1
ATOM 625 O O . LEU A 1 84 ? 11.502 -1.352 -15.709 1.00 97.38 84 LEU A O 1
ATOM 629 N N . GLY A 1 85 ? 10.637 -3.003 -16.957 1.00 97.31 85 GLY A N 1
ATOM 630 C CA . GLY A 1 85 ? 10.649 -4.002 -15.884 1.00 97.31 85 GLY A CA 1
ATOM 631 C C . GLY A 1 85 ? 12.065 -4.291 -15.368 1.00 97.31 85 GLY A C 1
ATOM 632 O O . GLY A 1 85 ? 12.296 -4.288 -14.160 1.00 97.31 85 GLY A O 1
ATOM 633 N N . ALA A 1 86 ? 13.039 -4.464 -16.264 1.00 97.12 86 ALA A N 1
ATOM 634 C CA . ALA A 1 86 ? 14.438 -4.668 -15.897 1.00 97.12 86 ALA A CA 1
ATOM 635 C C . ALA A 1 86 ? 15.028 -3.443 -15.178 1.00 97.12 86 ALA A C 1
ATOM 637 O O . ALA A 1 86 ? 15.729 -3.592 -14.176 1.00 97.12 86 ALA A O 1
ATOM 638 N N . ALA A 1 87 ? 14.688 -2.230 -15.628 1.00 97.75 87 ALA A N 1
ATOM 639 C CA . ALA A 1 87 ? 15.076 -0.998 -14.943 1.00 97.75 87 ALA A CA 1
ATOM 640 C C . ALA A 1 87 ? 14.494 -0.922 -13.518 1.00 97.75 87 ALA A C 1
ATOM 642 O O . ALA A 1 87 ? 15.195 -0.537 -12.581 1.00 97.75 87 ALA A O 1
ATOM 643 N N . VAL A 1 88 ? 13.239 -1.348 -13.329 1.00 97.75 88 VAL A N 1
ATOM 644 C CA . VAL A 1 88 ? 12.606 -1.460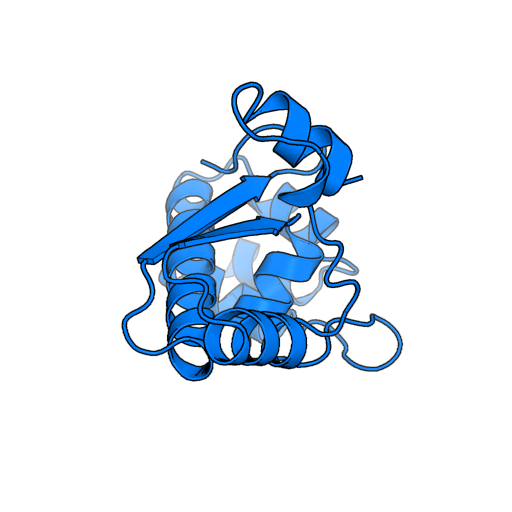 -12.004 1.00 97.75 88 VAL A CA 1
ATOM 645 C C . VAL A 1 88 ? 13.327 -2.474 -11.117 1.00 97.75 88 VAL A C 1
ATOM 647 O O . VAL A 1 88 ? 13.570 -2.177 -9.948 1.00 97.75 88 VAL A O 1
ATOM 650 N N . ALA A 1 89 ? 13.716 -3.636 -11.650 1.00 97.00 89 ALA A N 1
ATOM 651 C CA . ALA A 1 89 ? 14.453 -4.648 -10.890 1.00 97.00 89 ALA A CA 1
ATOM 652 C C . ALA A 1 89 ? 15.811 -4.126 -10.381 1.00 97.00 89 ALA A C 1
ATOM 654 O O . ALA A 1 89 ? 16.235 -4.482 -9.283 1.00 97.00 89 ALA A O 1
ATOM 655 N N . GLY A 1 90 ? 16.466 -3.249 -11.151 1.00 96.50 90 GLY A N 1
ATOM 656 C CA . GLY A 1 90 ? 17.714 -2.577 -10.775 1.00 96.50 90 GLY A CA 1
ATOM 657 C C . GLY A 1 90 ? 17.542 -1.317 -9.915 1.00 96.50 90 GLY A C 1
ATOM 658 O O . GLY A 1 90 ? 18.526 -0.640 -9.615 1.00 96.50 90 GLY A O 1
ATOM 659 N N . ALA A 1 91 ? 16.319 -0.946 -9.529 1.00 96.62 91 ALA A N 1
ATOM 660 C CA . ALA A 1 91 ? 16.074 0.301 -8.819 1.00 96.62 91 ALA A CA 1
ATOM 661 C C . ALA A 1 91 ? 16.472 0.227 -7.333 1.00 96.62 91 ALA A C 1
ATOM 663 O O . ALA A 1 91 ? 16.024 -0.634 -6.584 1.00 96.62 91 ALA A O 1
ATOM 664 N N . ASN A 1 92 ? 17.214 1.231 -6.854 1.00 92.62 92 ASN A N 1
ATOM 665 C CA . ASN A 1 92 ? 17.628 1.313 -5.443 1.00 92.62 92 ASN A CA 1
ATOM 666 C C . ASN A 1 92 ? 16.468 1.479 -4.441 1.00 92.62 92 ASN A C 1
ATOM 668 O O . ASN A 1 92 ? 16.602 1.142 -3.267 1.00 92.62 92 ASN A O 1
ATOM 672 N N . THR A 1 93 ? 15.337 2.059 -4.858 1.00 93.56 93 THR A N 1
ATOM 673 C CA . THR A 1 93 ? 14.196 2.330 -3.969 1.00 93.56 93 THR A CA 1
ATOM 674 C C . THR A 1 93 ? 12.868 2.172 -4.699 1.00 93.56 93 THR A C 1
ATOM 676 O O . THR A 1 93 ? 12.795 2.333 -5.914 1.00 93.56 93 THR A O 1
ATOM 679 N N . VAL A 1 94 ? 11.784 1.958 -3.943 1.00 94.94 94 VAL A N 1
ATOM 680 C CA . VAL A 1 94 ? 10.420 1.923 -4.505 1.00 94.94 94 VAL A CA 1
ATOM 681 C C . VAL A 1 94 ? 10.047 3.260 -5.145 1.00 94.94 94 VAL A C 1
ATOM 683 O O . VAL A 1 94 ? 9.311 3.281 -6.122 1.00 94.94 94 VAL A O 1
ATOM 686 N N . ARG A 1 95 ? 10.575 4.378 -4.625 1.00 94.94 95 ARG A N 1
ATOM 687 C CA . ARG A 1 95 ? 10.409 5.693 -5.256 1.00 94.94 95 ARG A CA 1
ATOM 688 C C . ARG A 1 95 ? 11.005 5.698 -6.654 1.00 94.94 95 ARG A C 1
ATOM 690 O O . ARG A 1 95 ? 10.288 5.994 -7.596 1.00 94.94 95 ARG A O 1
ATOM 697 N N . HIS A 1 96 ? 12.273 5.310 -6.763 1.00 95.81 96 HIS A N 1
ATOM 698 C CA . HIS A 1 96 ? 12.957 5.232 -8.047 1.00 95.81 96 HIS A CA 1
ATOM 699 C C . HIS A 1 96 ? 12.210 4.304 -9.016 1.00 95.81 96 HIS A C 1
ATOM 701 O O . HIS A 1 96 ? 11.907 4.718 -10.128 1.00 95.81 96 HIS A O 1
ATOM 707 N N . ALA A 1 97 ? 11.813 3.109 -8.566 1.00 97.12 97 ALA A N 1
ATOM 708 C CA . ALA A 1 97 ? 11.019 2.177 -9.366 1.00 97.12 97 ALA A CA 1
ATOM 709 C C . ALA A 1 97 ? 9.707 2.795 -9.875 1.00 97.12 97 ALA A C 1
ATOM 711 O O . ALA A 1 97 ? 9.390 2.677 -11.052 1.00 97.12 97 ALA A O 1
ATOM 712 N N . PHE A 1 98 ? 8.948 3.471 -9.007 1.00 97.00 98 PHE A N 1
ATOM 713 C CA . PHE A 1 98 ? 7.685 4.106 -9.390 1.00 97.00 98 PHE A CA 1
ATOM 714 C C . PHE A 1 98 ? 7.912 5.269 -10.354 1.00 97.00 98 PHE A C 1
ATOM 716 O O . PHE A 1 98 ? 7.137 5.428 -11.290 1.00 97.00 98 PHE A O 1
ATOM 723 N N . ASP A 1 99 ? 8.966 6.060 -10.155 1.00 96.62 99 ASP A N 1
ATOM 724 C CA . ASP A 1 99 ? 9.284 7.190 -11.025 1.00 96.62 99 ASP A CA 1
ATOM 725 C C . ASP A 1 99 ? 9.703 6.730 -12.433 1.00 96.62 99 ASP A C 1
ATOM 727 O O . ASP A 1 99 ? 9.297 7.365 -13.404 1.00 96.62 99 ASP A O 1
ATOM 731 N N . LEU A 1 100 ? 10.393 5.585 -12.565 1.00 97.81 100 LEU A N 1
ATOM 732 C CA . LEU A 1 100 ? 10.735 4.979 -13.864 1.00 97.81 100 LEU A CA 1
ATOM 733 C C . LEU A 1 100 ? 9.501 4.649 -14.715 1.00 97.81 100 LEU A C 1
ATOM 735 O O . LEU A 1 100 ? 9.536 4.791 -15.935 1.00 97.81 100 LEU A O 1
ATOM 739 N N . VAL A 1 101 ? 8.410 4.206 -14.086 1.00 97.50 101 VAL A N 1
ATOM 740 C CA . VAL A 1 101 ? 7.207 3.744 -14.801 1.00 97.50 101 VAL A CA 1
ATOM 741 C C . VAL A 1 101 ? 6.049 4.739 -14.757 1.00 97.50 101 VAL A C 1
ATOM 743 O O . VAL A 1 101 ? 5.046 4.514 -15.424 1.00 97.50 101 VAL A O 1
ATOM 746 N N . ARG A 1 102 ? 6.168 5.851 -14.018 1.00 95.94 102 ARG A N 1
ATOM 747 C CA . ARG A 1 102 ? 5.078 6.810 -13.752 1.00 95.94 102 ARG A CA 1
ATOM 748 C C . ARG A 1 102 ? 4.406 7.357 -15.014 1.00 95.94 102 ARG A C 1
ATOM 750 O O . ARG A 1 102 ? 3.204 7.600 -14.999 1.00 95.94 102 ARG A O 1
ATOM 757 N N . GLY A 1 103 ? 5.178 7.580 -16.077 1.00 95.56 103 GLY A N 1
ATOM 758 C CA . GLY A 1 103 ? 4.677 8.091 -17.359 1.00 95.56 103 GLY A CA 1
ATOM 759 C C . GLY A 1 103 ? 4.084 7.022 -18.284 1.00 95.56 103 GLY A C 1
ATOM 760 O O . GLY A 1 103 ? 3.529 7.361 -19.325 1.00 95.56 103 GLY A O 1
ATOM 761 N N . HIS A 1 104 ? 4.204 5.739 -17.938 1.00 97.50 104 HIS A N 1
ATOM 762 C CA . HIS A 1 104 ? 3.734 4.637 -18.769 1.00 97.50 104 HIS A CA 1
ATOM 763 C C . HIS A 1 104 ? 2.239 4.352 -18.514 1.00 97.50 104 HIS A C 1
ATOM 765 O O . HIS A 1 104 ? 1.823 4.328 -17.353 1.00 97.50 104 HIS A O 1
ATOM 771 N N . PRO A 1 105 ? 1.423 4.030 -19.540 1.00 95.50 105 PRO A N 1
ATOM 772 C CA . PRO A 1 105 ? 0.002 3.690 -19.360 1.00 95.50 105 PRO A CA 1
ATOM 773 C C . PRO A 1 105 ? -0.250 2.533 -18.377 1.00 95.50 105 PRO A C 1
ATOM 775 O O . PRO A 1 105 ? -1.259 2.500 -17.677 1.00 95.50 105 PRO A O 1
ATOM 778 N N . GLY A 1 106 ? 0.700 1.599 -18.280 1.00 97.31 106 GLY A N 1
ATOM 779 C CA . GLY A 1 106 ? 0.666 0.485 -17.325 1.00 97.31 106 GLY A CA 1
ATOM 780 C C . GLY A 1 106 ? 0.833 0.888 -15.852 1.00 97.31 106 GLY A C 1
ATOM 781 O O . GLY A 1 106 ? 0.623 0.051 -14.977 1.00 97.31 106 GLY A O 1
ATOM 782 N N . PHE A 1 107 ? 1.174 2.143 -15.536 1.00 97.62 107 PHE A N 1
ATOM 783 C CA . PHE A 1 107 ? 1.346 2.588 -14.150 1.00 97.62 107 PHE A CA 1
ATOM 784 C C . PHE A 1 107 ? 0.055 2.476 -13.333 1.00 97.62 107 PHE A C 1
ATOM 786 O O . PHE A 1 107 ? 0.088 1.945 -12.226 1.00 97.62 107 PHE A O 1
ATOM 793 N N . SER A 1 108 ? -1.087 2.885 -13.894 1.00 97.56 108 SER A N 1
ATOM 794 C CA . SER A 1 108 ? -2.397 2.734 -13.241 1.00 97.56 108 SER A CA 1
ATOM 795 C C . SER A 1 108 ? -2.760 1.264 -13.008 1.00 97.56 108 SER A C 1
ATOM 797 O O . SER A 1 108 ? -3.313 0.896 -11.973 1.00 97.56 108 SER A O 1
ATOM 799 N N . SER A 1 109 ? -2.400 0.384 -13.946 1.00 98.19 109 SER A N 1
ATOM 800 C CA . SER A 1 109 ? -2.584 -1.062 -13.784 1.00 98.19 109 SER A CA 1
ATOM 801 C C . SER A 1 109 ? -1.699 -1.622 -12.666 1.00 98.19 109 SER A C 1
ATOM 803 O O . SER A 1 109 ? -2.160 -2.451 -11.878 1.00 98.19 109 SER A O 1
ATOM 805 N N . LEU A 1 110 ? -0.457 -1.139 -12.548 1.00 98.31 110 LEU A N 1
ATOM 806 C CA . LEU A 1 110 ? 0.479 -1.522 -11.491 1.00 98.31 110 LEU A CA 1
ATOM 807 C C . LEU A 1 110 ? -0.018 -1.067 -10.115 1.00 98.31 110 LEU A C 1
ATOM 809 O O . LEU A 1 110 ? -0.051 -1.865 -9.178 1.00 98.31 110 LEU A O 1
ATOM 813 N N . THR A 1 111 ? -0.435 0.191 -9.971 1.00 97.81 111 THR A N 1
ATOM 814 C CA . THR A 1 111 ? -0.952 0.718 -8.700 1.00 97.81 111 THR A CA 1
ATOM 815 C C . THR A 1 111 ? -2.236 0.001 -8.292 1.00 97.81 111 THR A C 1
ATOM 817 O O . THR A 1 111 ? -2.358 -0.408 -7.134 1.00 97.81 111 THR A O 1
ATOM 820 N N . ALA A 1 112 ? -3.155 -0.257 -9.228 1.00 97.94 112 ALA A N 1
ATOM 821 C CA . ALA A 1 112 ? -4.348 -1.063 -8.984 1.00 97.94 112 ALA A CA 1
ATOM 822 C C . ALA A 1 112 ? -3.998 -2.494 -8.541 1.00 97.94 112 ALA A C 1
ATOM 824 O O . ALA A 1 112 ? -4.584 -3.010 -7.584 1.00 97.94 112 ALA A O 1
ATOM 825 N N . LEU A 1 113 ? -3.013 -3.127 -9.185 1.00 98.12 113 LEU A N 1
ATOM 826 C CA . LEU A 1 113 ? -2.528 -4.455 -8.817 1.00 98.12 113 LEU A CA 1
ATOM 827 C C . LEU A 1 113 ? -1.952 -4.474 -7.395 1.00 98.12 113 LEU A C 1
ATOM 829 O O . LEU A 1 113 ? -2.346 -5.322 -6.593 1.00 98.12 113 LEU A O 1
ATOM 833 N N . VAL A 1 114 ? -1.083 -3.519 -7.053 1.00 97.88 114 VAL A N 1
ATOM 834 C CA . VAL A 1 114 ? -0.516 -3.384 -5.702 1.00 97.88 114 VAL A CA 1
ATOM 835 C C . VAL A 1 114 ? -1.631 -3.188 -4.675 1.00 97.88 114 VAL A C 1
ATOM 837 O O . VAL A 1 114 ? -1.658 -3.894 -3.670 1.00 97.88 114 VAL A O 1
ATOM 840 N N . ARG A 1 115 ? -2.603 -2.303 -4.935 1.00 97.94 115 ARG A N 1
ATOM 841 C CA . ARG A 1 115 ? -3.754 -2.071 -4.040 1.00 97.94 115 ARG A CA 1
ATOM 842 C C . ARG A 1 115 ? -4.557 -3.346 -3.793 1.00 97.94 115 ARG A C 1
ATOM 844 O O . ARG A 1 115 ? -4.876 -3.639 -2.641 1.00 97.94 115 ARG A O 1
ATOM 851 N N . ARG A 1 116 ? -4.845 -4.125 -4.843 1.00 97.50 116 ARG A N 1
ATOM 852 C CA . ARG A 1 116 ? -5.530 -5.423 -4.711 1.00 97.50 116 ARG A CA 1
ATOM 853 C C . ARG A 1 116 ? -4.737 -6.387 -3.833 1.00 97.50 116 ARG A C 1
ATOM 855 O O . ARG A 1 116 ? -5.317 -6.989 -2.935 1.00 97.50 116 ARG A O 1
ATOM 862 N N . LYS A 1 117 ? -3.423 -6.501 -4.049 1.00 97.38 117 LYS A N 1
ATOM 863 C CA . LYS A 1 117 ? -2.556 -7.381 -3.250 1.00 97.38 117 LYS A CA 1
ATOM 864 C C . LYS A 1 117 ? -2.487 -6.936 -1.779 1.00 97.38 117 LYS A C 1
ATOM 866 O O . LYS A 1 117 ? -2.603 -7.781 -0.898 1.00 97.38 117 LYS A O 1
ATOM 871 N N . VAL A 1 118 ? -2.401 -5.629 -1.496 1.00 97.00 118 VAL A N 1
ATOM 872 C CA . VAL A 1 118 ? -2.477 -5.096 -0.116 1.00 97.00 118 VAL A CA 1
ATOM 873 C C . VAL A 1 118 ? -3.792 -5.483 0.554 1.00 97.00 118 VAL A C 1
ATOM 875 O O . VAL A 1 118 ? -3.777 -5.971 1.679 1.00 97.00 118 VAL A O 1
ATOM 878 N N . LEU A 1 119 ? -4.929 -5.275 -0.116 1.00 96.69 119 LEU A N 1
ATOM 879 C CA . LEU A 1 119 ? -6.244 -5.596 0.446 1.00 96.69 119 LEU A CA 1
ATOM 880 C C . LEU A 1 119 ? -6.428 -7.102 0.664 1.00 96.69 119 LEU A C 1
ATOM 882 O O . LEU A 1 119 ? -6.975 -7.496 1.690 1.00 96.69 119 LEU A O 1
ATOM 886 N N . ALA A 1 120 ? -5.933 -7.939 -0.251 1.00 95.62 120 ALA A N 1
ATOM 887 C CA . ALA A 1 120 ? -5.936 -9.390 -0.083 1.00 95.62 120 ALA A CA 1
ATOM 888 C C . ALA A 1 120 ? -5.123 -9.813 1.151 1.00 95.62 120 ALA A C 1
ATOM 890 O O . ALA A 1 120 ? -5.592 -10.615 1.955 1.00 95.62 120 ALA A O 1
ATOM 891 N N . GLN A 1 121 ? -3.948 -9.212 1.356 1.00 95.31 121 GLN A N 1
ATOM 892 C CA . GLN A 1 121 ? -3.148 -9.473 2.547 1.00 95.31 121 GLN A CA 1
ATOM 893 C C . GLN A 1 121 ? -3.802 -8.923 3.823 1.00 95.31 121 GLN A C 1
ATOM 895 O O . GLN A 1 121 ? -3.756 -9.566 4.864 1.00 95.31 121 GLN A O 1
ATOM 900 N N . ALA A 1 122 ? -4.434 -7.750 3.770 1.00 95.19 122 ALA A N 1
ATOM 901 C CA . ALA A 1 122 ? -5.164 -7.192 4.907 1.00 95.19 122 ALA A CA 1
ATOM 902 C C . ALA A 1 122 ? -6.338 -8.096 5.320 1.00 95.19 122 ALA A C 1
ATOM 904 O O . ALA A 1 122 ? -6.594 -8.284 6.511 1.00 95.19 122 ALA A O 1
ATOM 905 N N . ARG A 1 123 ? -7.026 -8.697 4.340 1.00 95.38 123 ARG A N 1
ATOM 906 C CA . ARG A 1 123 ? -8.153 -9.610 4.558 1.00 95.38 123 ARG A CA 1
ATOM 907 C C . ARG A 1 123 ? -7.757 -10.822 5.402 1.00 95.38 123 ARG A C 1
ATOM 909 O O . ARG A 1 123 ? -8.520 -11.203 6.284 1.00 95.38 123 ARG A O 1
ATOM 916 N N . SER A 1 124 ? -6.546 -11.362 5.225 1.00 93.62 124 SER A N 1
ATOM 917 C CA . SER A 1 124 ? -6.073 -12.504 6.024 1.00 93.62 124 SER A CA 1
ATOM 918 C C . SER A 1 124 ? -5.936 -12.199 7.520 1.00 93.62 124 SER A C 1
ATOM 920 O O . SER A 1 124 ? -5.890 -13.124 8.321 1.00 93.62 124 SER A O 1
ATOM 922 N N . PHE A 1 125 ? -5.846 -10.921 7.907 1.00 93.19 125 PHE A N 1
ATOM 923 C CA . PHE A 1 125 ? -5.728 -10.494 9.306 1.00 93.19 125 PHE A CA 1
ATOM 924 C C . PHE A 1 125 ? -7.039 -9.997 9.912 1.00 93.19 125 PHE A C 1
ATOM 926 O O . PHE A 1 125 ? -7.108 -9.823 11.128 1.00 93.19 125 PHE A O 1
ATOM 933 N N . THR A 1 126 ? -8.037 -9.712 9.073 1.00 94.81 126 THR A N 1
ATOM 934 C CA . THR A 1 126 ? -9.233 -8.949 9.458 1.00 94.81 126 THR A CA 1
ATOM 935 C C . THR A 1 126 ? -10.540 -9.711 9.280 1.00 94.81 126 THR A C 1
ATOM 937 O O . THR A 1 126 ? -11.558 -9.286 9.820 1.00 94.81 126 THR A O 1
ATOM 940 N N . GLY A 1 127 ? -10.530 -10.832 8.552 1.00 92.25 127 GLY A N 1
ATOM 941 C CA . GLY A 1 127 ? -11.746 -11.589 8.263 1.00 92.25 127 GLY A CA 1
ATOM 942 C C . GLY A 1 127 ? -12.765 -10.731 7.510 1.00 92.25 127 GLY A C 1
ATOM 943 O O . GLY A 1 127 ? -12.440 -10.101 6.497 1.00 92.25 127 GLY A O 1
ATOM 944 N N . ASP A 1 128 ? -13.989 -10.672 8.028 1.00 93.25 128 ASP A N 1
ATOM 945 C CA . ASP A 1 128 ? -15.123 -10.023 7.358 1.00 93.25 128 ASP A CA 1
ATOM 946 C C . ASP A 1 128 ? -15.216 -8.507 7.581 1.00 93.25 128 ASP A C 1
ATOM 948 O O . ASP A 1 128 ? -16.090 -7.858 7.005 1.00 93.25 128 ASP A O 1
ATOM 952 N N . ALA A 1 129 ? -14.309 -7.907 8.363 1.00 95.75 129 ALA A N 1
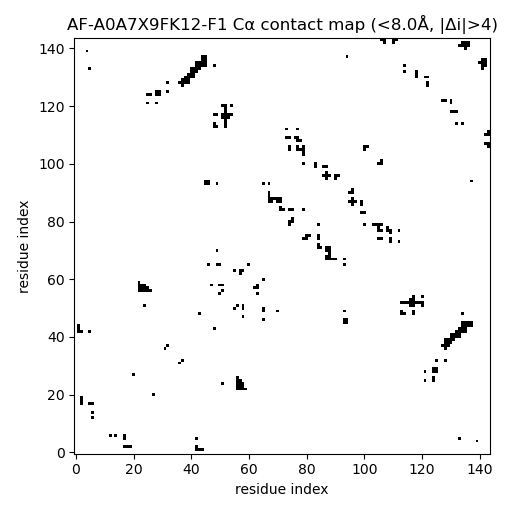ATOM 953 C CA . ALA A 1 129 ? -14.306 -6.460 8.573 1.00 95.75 129 ALA A CA 1
ATOM 954 C C . ALA A 1 129 ? -14.213 -5.697 7.236 1.00 95.75 129 ALA A C 1
ATOM 956 O O . ALA A 1 129 ? -13.480 -6.079 6.318 1.00 95.75 129 ALA A O 1
ATOM 957 N N . ALA A 1 130 ? -14.943 -4.594 7.095 1.00 96.31 130 ALA A N 1
ATOM 958 C CA . ALA A 1 130 ? -14.870 -3.752 5.911 1.00 96.31 130 ALA A CA 1
ATOM 959 C C . ALA A 1 130 ? -13.481 -3.099 5.815 1.00 96.31 130 ALA A C 1
ATOM 961 O O . ALA A 1 130 ? -12.988 -2.515 6.779 1.00 96.31 130 ALA A O 1
ATOM 962 N N . LEU A 1 131 ? -12.850 -3.183 4.639 1.00 96.50 131 LEU A N 1
ATOM 963 C CA . LEU A 1 131 ? -11.503 -2.659 4.402 1.00 96.50 131 LEU A CA 1
ATOM 964 C C . LEU A 1 131 ? -11.519 -1.584 3.323 1.00 96.50 131 LEU A C 1
ATOM 966 O O . LEU A 1 131 ? -11.944 -1.825 2.192 1.00 96.50 131 LEU A O 1
ATOM 970 N N . ARG A 1 132 ? -10.963 -0.420 3.651 1.00 95.31 132 ARG A N 1
ATOM 971 C CA . ARG A 1 132 ? -10.652 0.649 2.698 1.00 95.31 132 ARG A CA 1
ATOM 972 C C . ARG A 1 132 ? -9.149 0.903 2.677 1.00 95.31 132 ARG A C 1
ATOM 974 O O . ARG A 1 132 ? -8.473 0.813 3.698 1.00 95.31 132 ARG A O 1
ATOM 981 N N . LEU A 1 133 ? -8.627 1.263 1.506 1.00 96.12 133 LEU A N 1
ATOM 982 C CA . LEU A 1 133 ? -7.229 1.645 1.329 1.00 96.12 133 LEU A CA 1
ATOM 983 C C . LEU A 1 133 ? -7.116 3.037 0.702 1.00 96.12 133 LEU A C 1
ATOM 985 O O . LEU A 1 133 ? -7.558 3.263 -0.426 1.00 96.12 133 LEU A O 1
ATOM 989 N N . ILE A 1 134 ? -6.456 3.936 1.424 1.00 95.50 134 ILE A N 1
ATOM 990 C CA . ILE A 1 134 ? -5.949 5.222 0.957 1.00 95.50 134 ILE A CA 1
ATOM 991 C C . ILE A 1 134 ? -4.475 5.016 0.585 1.00 95.50 134 ILE A C 1
ATOM 993 O O . ILE A 1 134 ? -3.578 5.036 1.430 1.00 95.50 134 ILE A O 1
ATOM 997 N N . ALA A 1 135 ? -4.236 4.758 -0.698 1.00 96.00 135 ALA A N 1
ATOM 998 C CA . ALA A 1 135 ? -2.900 4.606 -1.258 1.00 96.00 135 ALA A CA 1
ATOM 999 C C . ALA A 1 135 ? -2.404 5.970 -1.748 1.00 96.00 135 ALA A C 1
ATOM 1001 O O . ALA A 1 135 ? -2.998 6.535 -2.664 1.00 96.00 135 ALA A O 1
ATOM 1002 N N . LEU A 1 136 ? -1.350 6.500 -1.129 1.00 95.25 136 LEU A N 1
ATOM 1003 C CA . LEU A 1 136 ? -0.789 7.811 -1.458 1.00 95.25 136 LEU A CA 1
ATOM 1004 C C . LEU A 1 136 ? 0.508 7.671 -2.249 1.00 95.25 136 LEU A C 1
ATOM 1006 O O . LEU A 1 136 ? 1.264 6.719 -2.054 1.00 95.25 136 LEU A O 1
ATOM 1010 N N . ASP A 1 137 ? 0.784 8.650 -3.098 1.00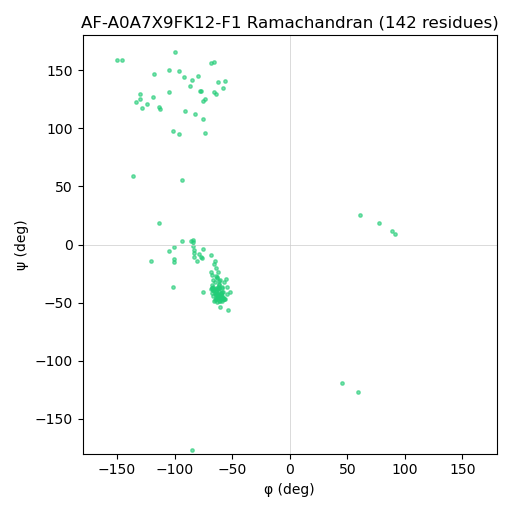 93.31 137 ASP A N 1
ATOM 1011 C CA . ASP A 1 137 ? 2.083 8.875 -3.702 1.00 93.31 137 ASP A CA 1
ATOM 1012 C C . ASP A 1 137 ? 2.984 9.714 -2.782 1.00 93.31 137 ASP A C 1
ATOM 1014 O O . ASP A 1 137 ? 2.650 10.048 -1.642 1.00 93.31 137 ASP A O 1
ATOM 1018 N N . PHE A 1 138 ? 4.174 10.043 -3.269 1.00 89.06 138 PHE A N 1
ATOM 1019 C CA . PHE A 1 138 ? 5.169 10.763 -2.488 1.00 89.06 138 PHE A CA 1
ATOM 1020 C C . PHE A 1 138 ? 4.894 12.258 -2.290 1.00 89.06 138 PHE A C 1
ATOM 1022 O O . PHE A 1 138 ? 5.644 12.875 -1.529 1.00 89.06 138 PHE A O 1
ATOM 1029 N N . ASP A 1 139 ? 3.838 12.792 -2.901 1.00 90.06 139 ASP A N 1
ATOM 1030 C CA . ASP A 1 139 ? 3.381 14.183 -2.817 1.00 90.06 139 ASP A CA 1
ATOM 1031 C C . ASP A 1 139 ? 2.014 14.278 -2.109 1.00 90.06 139 ASP A C 1
ATOM 1033 O O . ASP A 1 139 ? 1.311 15.283 -2.198 1.00 90.06 139 ASP A O 1
ATOM 1037 N N . ASP A 1 140 ? 1.646 13.223 -1.371 1.00 90.06 140 ASP A N 1
ATOM 1038 C CA . ASP A 1 140 ? 0.384 13.065 -0.641 1.00 90.06 140 ASP A CA 1
ATOM 1039 C C . ASP A 1 140 ? -0.877 13.083 -1.531 1.00 90.06 140 ASP A C 1
ATOM 1041 O O . ASP A 1 140 ? -1.975 13.397 -1.051 1.00 90.06 140 ASP A O 1
ATOM 1045 N N . ARG A 1 141 ? -0.743 12.718 -2.809 1.00 91.56 141 ARG A N 1
ATOM 1046 C CA . ARG A 1 141 ? -1.863 12.549 -3.743 1.00 91.56 141 ARG A CA 1
ATOM 1047 C C . ARG A 1 141 ? -2.272 11.079 -3.807 1.00 91.56 141 ARG A C 1
ATOM 1049 O O . ARG A 1 141 ? -1.422 10.212 -3.619 1.00 91.56 141 ARG A O 1
ATOM 1056 N N . PRO A 1 142 ? -3.547 10.748 -4.059 1.00 92.50 142 PRO A N 1
ATOM 1057 C CA . PRO A 1 142 ? -3.936 9.364 -4.298 1.00 92.50 142 PRO A CA 1
ATOM 1058 C C . PRO A 1 142 ? -3.160 8.772 -5.479 1.00 92.50 142 PRO A C 1
ATOM 1060 O O . PRO A 1 142 ? -3.051 9.410 -6.526 1.00 92.50 142 PRO A O 1
ATOM 1063 N N . LEU A 1 143 ? -2.642 7.552 -5.319 1.00 93.25 143 LEU A N 1
ATOM 1064 C CA . LEU A 1 143 ? -2.139 6.788 -6.458 1.00 93.25 143 LEU A CA 1
ATOM 1065 C C . LEU A 1 143 ? -3.296 6.511 -7.433 1.00 93.25 143 LEU A C 1
ATOM 1067 O O . LEU A 1 143 ? -4.401 6.207 -6.952 1.00 93.25 143 LEU A O 1
ATOM 1071 N N . PRO A 1 144 ? -3.039 6.609 -8.752 1.00 90.12 144 PRO A N 1
ATOM 1072 C CA . PRO A 1 144 ? -4.044 6.361 -9.778 1.00 90.12 144 PRO A CA 1
ATOM 1073 C C . PRO A 1 144 ? -4.559 4.916 -9.759 1.00 90.12 144 PRO A C 1
ATOM 1075 O O . PRO A 1 144 ? -3.933 4.046 -9.099 1.00 90.12 144 PRO A O 1
#

Nearest PDB structures (foldseek):
  5fou-assembly1_A  TM=3.091E-01  e=7.489E+00  Pyrococcus furiosus
  5fpk-assembly1_A  TM=3.183E-01  e=7.109E+00  Pyrococcus furiosus

Foldseek 3Di:
DQLVLVCVVCVPDDPVLRDDCDFQLLVVLLVCVVVPAQADEATDEQQSLQCLLVLNSGSDCVVDPRQQLVLLVLLVVLVNDNVLSVVSNVDPGSLRNLVSCVPPPSSLVSLVSSVVSNVVSSCVRHPNRHYHYQYAYPVSHGRD

Secondary structure (DSSP, 8-state):
-HHHHHHHH-TTS-GGG----TT-HHHHHHHHHHTT--EEEEEE-HHHHHHHHTT-S---TTT----HHHHHHHHHHTT--HHHHHHHHT-SSHHHHHHHHTTSTHHHHHHHHHHHHHHHHHHHHHTTSEEEEEEB-TTSPBP-